Protein AF-A0A2S7A4N7-F1 (afdb_monomer_lite)

Radius of gyration: 14.2 Å; chains: 1; bounding box: 34×31×35 Å

Foldseek 3Di:
DDDDPDDQLLQLCNLLVQLVVVCVVPVDDSLVSSCVSNVVRVHHRPDPRSQSNCVVNQFHQQPLVNGTDGPQLSVQLVVLDNVCSVVSVVDD

Secondary structure (DSSP, 8-state):
-PPPS---TTSHHHHHHHHHHHHHHH---HHHHHHHHHHHTTPPTTSHHHHHHHHHTT-EEETTTTEEE-HHHHHHHHHH-GGGGGGGGS--

Sequence (92 aa):
MRRLAHYSADHPAAIALAGMVSALRTGGDILACLAERAEAAGVRPYSDYFDDAARLAGMQYCRALDLYVDQATKRRADRLGYHQAHLALCSA

pLDDT: mean 93.89, std 7.25, range [58.22, 98.25]

Structure (mmCIF, N/CA/C/O backbone):
data_AF-A0A2S7A4N7-F1
#
_entry.id   AF-A0A2S7A4N7-F1
#
loop_
_atom_site.group_PDB
_atom_site.id
_atom_site.type_symbol
_atom_site.label_atom_id
_atom_site.label_alt_id
_atom_site.label_comp_id
_atom_site.label_asym_id
_atom_site.label_entity_id
_atom_site.label_seq_id
_atom_site.pdbx_PDB_ins_code
_atom_site.Cartn_x
_atom_site.Cartn_y
_atom_site.Cartn_z
_atom_site.occupancy
_atom_site.B_iso_or_equiv
_atom_site.auth_seq_id
_atom_site.auth_comp_id
_atom_site.auth_asym_id
_atom_site.auth_atom_id
_atom_site.pdbx_PDB_model_num
ATOM 1 N N . MET A 1 1 ? 5.775 -16.937 1.029 1.00 61.91 1 MET A N 1
ATOM 2 C CA . MET A 1 1 ? 6.199 -16.895 -0.390 1.00 61.91 1 MET A CA 1
ATOM 3 C C . MET A 1 1 ? 7.420 -17.775 -0.576 1.00 61.91 1 MET A C 1
ATOM 5 O O . MET A 1 1 ? 8.309 -17.733 0.267 1.00 61.91 1 MET A O 1
ATOM 9 N N . ARG A 1 2 ? 7.462 -18.572 -1.649 1.00 76.38 2 ARG A N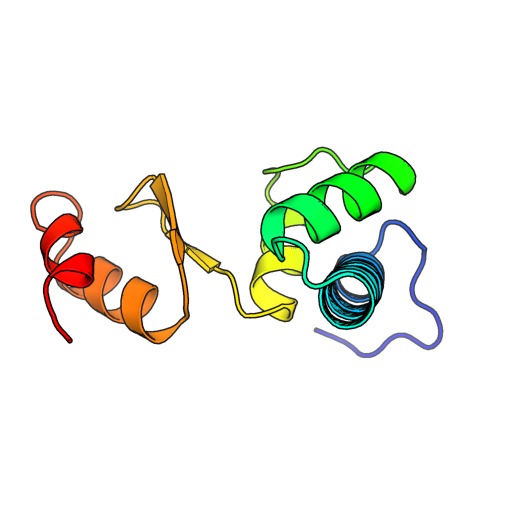 1
ATOM 10 C CA . ARG A 1 2 ? 8.645 -19.353 -2.038 1.00 76.38 2 ARG A CA 1
ATOM 11 C C . ARG A 1 2 ? 9.614 -18.432 -2.783 1.00 76.38 2 ARG A C 1
ATOM 13 O O . ARG A 1 2 ? 9.177 -17.670 -3.638 1.00 76.38 2 ARG A O 1
ATOM 20 N N . ARG A 1 3 ? 10.906 -18.478 -2.452 1.00 74.69 3 ARG A N 1
ATOM 21 C CA . ARG A 1 3 ? 11.930 -17.676 -3.137 1.00 74.69 3 ARG A CA 1
ATOM 22 C C . ARG A 1 3 ? 12.094 -18.182 -4.572 1.00 74.69 3 ARG A C 1
ATOM 24 O O . ARG A 1 3 ? 12.324 -19.375 -4.766 1.00 74.69 3 ARG A O 1
ATOM 31 N N . LEU A 1 4 ? 11.978 -17.284 -5.547 1.00 81.31 4 LEU A N 1
ATOM 32 C CA . LEU A 1 4 ? 12.249 -17.570 -6.956 1.00 81.31 4 LEU A CA 1
ATOM 33 C C . LEU A 1 4 ? 13.675 -17.139 -7.319 1.00 81.31 4 LEU A C 1
ATOM 35 O O . LEU A 1 4 ? 14.235 -16.240 -6.691 1.00 81.31 4 LEU A O 1
ATOM 39 N N . ALA A 1 5 ? 14.259 -17.791 -8.326 1.00 84.62 5 ALA A N 1
ATOM 40 C CA . ALA A 1 5 ? 15.547 -17.382 -8.891 1.00 84.62 5 ALA A CA 1
ATOM 41 C C . ALA A 1 5 ? 15.436 -16.037 -9.630 1.00 84.62 5 ALA A C 1
ATOM 43 O O . ALA A 1 5 ? 16.366 -15.240 -9.595 1.00 84.62 5 ALA A O 1
ATOM 44 N N . HIS A 1 6 ? 14.277 -15.784 -10.245 1.00 87.75 6 HIS A N 1
ATOM 45 C CA . HIS A 1 6 ? 13.954 -14.558 -10.966 1.00 87.75 6 HIS A CA 1
ATOM 46 C C . HIS A 1 6 ? 12.500 -14.182 -10.683 1.00 87.75 6 HIS A C 1
ATOM 48 O O . HIS A 1 6 ? 11.630 -15.054 -10.655 1.00 87.75 6 HIS A O 1
ATOM 54 N N . TYR A 1 7 ? 12.250 -12.892 -10.477 1.00 88.38 7 TYR A N 1
ATOM 55 C CA . TYR A 1 7 ? 10.906 -12.333 -10.381 1.00 88.38 7 TYR A CA 1
ATOM 56 C C . TYR A 1 7 ? 10.620 -11.570 -11.672 1.00 88.38 7 TYR A C 1
ATOM 58 O O . TYR A 1 7 ? 11.411 -10.710 -12.059 1.00 88.38 7 TYR A O 1
ATOM 66 N N . SER A 1 8 ? 9.526 -11.910 -12.347 1.00 93.06 8 SER A N 1
ATOM 67 C CA . SER A 1 8 ? 9.036 -11.155 -13.499 1.00 93.06 8 SER A CA 1
ATOM 68 C C . SER A 1 8 ? 8.578 -9.757 -13.069 1.00 93.06 8 SER A C 1
ATOM 70 O O . SER A 1 8 ? 8.319 -9.519 -11.889 1.00 93.06 8 SER A O 1
ATOM 72 N N . ALA A 1 9 ? 8.514 -8.812 -14.010 1.00 92.81 9 ALA A N 1
ATOM 73 C CA . ALA A 1 9 ? 8.166 -7.420 -13.705 1.00 92.81 9 ALA A CA 1
ATOM 74 C C . ALA A 1 9 ? 6.757 -7.274 -13.108 1.00 92.81 9 ALA A C 1
ATOM 76 O O . ALA A 1 9 ? 6.542 -6.420 -12.254 1.00 92.81 9 ALA A O 1
ATOM 77 N N . ASP A 1 10 ? 5.831 -8.134 -13.528 1.00 93.69 10 ASP A N 1
ATOM 78 C CA . ASP A 1 10 ? 4.470 -8.214 -13.010 1.00 93.69 10 ASP A CA 1
ATOM 79 C C . ASP A 1 10 ? 4.400 -8.842 -11.619 1.00 93.69 10 ASP A C 1
ATOM 81 O O . ASP A 1 10 ? 3.396 -8.660 -10.961 1.00 93.69 10 ASP A O 1
ATOM 85 N N . HIS A 1 11 ? 5.438 -9.519 -11.118 1.00 95.62 11 HIS A N 1
ATOM 86 C CA . HIS A 1 11 ? 5.401 -10.203 -9.824 1.00 95.62 11 HIS A CA 1
ATOM 87 C C . HIS A 1 11 ? 5.309 -9.213 -8.635 1.00 95.62 11 HIS A C 1
ATOM 89 O O . HIS A 1 11 ? 6.056 -8.229 -8.611 1.00 95.62 11 HIS A O 1
ATOM 95 N N . PRO A 1 12 ? 4.540 -9.484 -7.549 1.00 96.31 12 PRO A N 1
ATOM 96 C CA . PRO A 1 12 ? 4.275 -8.496 -6.498 1.00 96.31 12 PRO A CA 1
ATOM 97 C C . PRO A 1 12 ? 5.540 -8.022 -5.784 1.00 96.31 12 PRO A C 1
ATOM 99 O O . PRO A 1 12 ? 5.662 -6.858 -5.429 1.00 96.31 12 PRO A O 1
ATOM 102 N N . ALA A 1 13 ? 6.521 -8.913 -5.605 1.00 96.19 13 ALA A N 1
ATOM 103 C CA . ALA A 1 13 ? 7.821 -8.542 -5.044 1.00 96.19 13 ALA A CA 1
ATOM 104 C C . ALA A 1 13 ? 8.605 -7.557 -5.927 1.00 96.19 13 ALA A C 1
ATOM 106 O O . ALA A 1 13 ? 9.262 -6.669 -5.391 1.00 96.19 13 ALA A O 1
ATOM 107 N N . ALA A 1 14 ? 8.544 -7.704 -7.255 1.00 96.50 14 ALA A N 1
ATOM 108 C CA . ALA A 1 14 ? 9.217 -6.794 -8.175 1.00 96.50 14 ALA A CA 1
ATOM 109 C C . ALA A 1 14 ? 8.548 -5.415 -8.141 1.00 96.50 14 ALA A C 1
ATOM 111 O O . ALA A 1 14 ? 9.236 -4.409 -7.974 1.00 96.50 14 ALA A O 1
ATOM 112 N N . ILE A 1 15 ? 7.211 -5.387 -8.184 1.00 97.94 15 ILE A N 1
ATOM 113 C CA . ILE A 1 15 ? 6.409 -4.163 -8.049 1.00 97.94 15 ILE A CA 1
ATOM 114 C C . ILE A 1 15 ? 6.695 -3.472 -6.712 1.00 97.94 15 ILE A C 1
ATOM 116 O O . ILE A 1 15 ? 6.990 -2.279 -6.696 1.00 97.94 15 ILE A O 1
ATOM 120 N N . ALA A 1 16 ? 6.678 -4.217 -5.602 1.00 97.94 16 ALA A N 1
ATOM 121 C CA . ALA A 1 16 ? 6.935 -3.684 -4.267 1.00 97.94 16 ALA A CA 1
ATOM 122 C C . ALA A 1 16 ? 8.318 -3.031 -4.168 1.00 97.94 16 ALA A C 1
ATOM 124 O O . ALA A 1 16 ? 8.436 -1.884 -3.742 1.00 97.94 16 ALA A O 1
ATOM 125 N N . LEU A 1 17 ? 9.368 -3.742 -4.593 1.00 97.81 17 LEU A N 1
ATOM 126 C CA . LEU A 1 17 ? 10.736 -3.225 -4.571 1.00 97.81 17 LEU A CA 1
ATOM 127 C C . LEU A 1 17 ? 10.890 -1.995 -5.469 1.00 97.81 17 LEU A C 1
ATOM 129 O O . LEU A 1 17 ? 11.446 -0.992 -5.028 1.00 97.81 17 LEU A O 1
ATOM 133 N N . ALA A 1 18 ? 10.376 -2.041 -6.699 1.00 97.50 18 ALA A N 1
ATOM 134 C CA . ALA A 1 18 ? 10.457 -0.916 -7.625 1.00 97.50 18 ALA A CA 1
ATOM 135 C C . ALA A 1 18 ? 9.689 0.313 -7.109 1.00 97.50 18 ALA A C 1
ATOM 137 O O . ALA A 1 18 ? 10.197 1.431 -7.194 1.00 97.50 18 ALA A O 1
ATOM 138 N N . GLY A 1 19 ? 8.497 0.113 -6.538 1.00 97.75 19 GLY A N 1
ATOM 139 C CA . GLY A 1 19 ? 7.686 1.180 -5.954 1.00 97.75 19 GLY A CA 1
ATOM 140 C C . GLY A 1 19 ? 8.352 1.805 -4.730 1.00 97.75 19 GLY A C 1
ATOM 141 O O . GLY A 1 19 ? 8.466 3.026 -4.666 1.00 97.75 19 GLY A O 1
ATOM 142 N N . MET A 1 20 ? 8.887 0.989 -3.812 1.00 98.12 20 MET A N 1
ATOM 143 C CA . MET A 1 20 ? 9.657 1.474 -2.658 1.00 98.12 20 MET A CA 1
ATOM 144 C C . MET A 1 20 ? 10.900 2.259 -3.083 1.00 98.12 20 MET A C 1
ATOM 146 O O . MET A 1 20 ? 11.151 3.340 -2.559 1.00 98.12 20 MET A O 1
ATOM 150 N N . VAL A 1 21 ? 11.664 1.756 -4.058 1.00 98.25 21 VAL A N 1
ATOM 151 C CA . VAL A 1 21 ? 12.831 2.472 -4.598 1.00 98.25 21 VAL A CA 1
ATOM 152 C C . VAL A 1 21 ? 12.418 3.805 -5.221 1.00 98.25 21 VAL A C 1
ATOM 154 O O . VAL A 1 21 ? 13.106 4.802 -5.014 1.00 98.25 21 VAL A O 1
ATOM 157 N N . SER A 1 22 ? 11.304 3.844 -5.957 1.00 97.75 22 SER A N 1
ATOM 158 C CA . SER A 1 22 ? 10.772 5.084 -6.530 1.00 97.75 22 SER A CA 1
ATOM 159 C C . SER A 1 22 ? 10.421 6.090 -5.433 1.00 97.75 22 SER A C 1
ATOM 161 O O . SER A 1 22 ? 10.972 7.188 -5.427 1.00 97.75 22 SER A O 1
ATOM 163 N N . ALA A 1 23 ? 9.608 5.682 -4.453 1.00 97.75 23 ALA A N 1
ATOM 164 C CA . ALA A 1 23 ? 9.181 6.527 -3.338 1.00 97.75 23 ALA A CA 1
ATOM 165 C C . ALA A 1 23 ? 10.369 7.077 -2.533 1.00 97.75 23 ALA A C 1
ATOM 167 O O . ALA A 1 23 ? 10.425 8.268 -2.244 1.00 97.75 23 ALA A O 1
ATOM 168 N N . LEU A 1 24 ? 11.374 6.244 -2.240 1.00 97.75 24 LEU A N 1
ATOM 169 C CA . LEU A 1 24 ? 12.584 6.671 -1.528 1.00 97.75 24 LEU A CA 1
ATOM 170 C C . LEU A 1 24 ? 13.420 7.683 -2.321 1.00 97.75 24 LEU A C 1
ATOM 172 O O . LEU A 1 24 ? 14.050 8.555 -1.729 1.00 97.75 24 LEU A O 1
ATOM 176 N N . ARG A 1 25 ? 13.455 7.570 -3.653 1.00 97.88 25 ARG A N 1
ATOM 177 C CA . ARG A 1 25 ? 14.241 8.469 -4.510 1.00 97.88 25 ARG A CA 1
ATOM 178 C C . ARG A 1 25 ? 13.552 9.801 -4.771 1.00 97.88 25 ARG A C 1
ATOM 180 O O . ARG A 1 25 ? 14.246 10.792 -4.980 1.00 97.88 25 ARG A O 1
ATOM 187 N N . THR A 1 26 ? 12.225 9.816 -4.822 1.00 96.44 26 THR A N 1
ATOM 188 C CA . THR A 1 26 ? 11.438 11.006 -5.177 1.00 96.44 26 THR A CA 1
ATOM 189 C C . THR A 1 26 ? 10.794 11.682 -3.970 1.00 96.44 26 THR A C 1
ATOM 191 O O . THR A 1 26 ? 10.345 12.817 -4.090 1.00 96.44 26 THR A O 1
ATOM 194 N N . GLY A 1 27 ? 10.733 11.004 -2.819 1.00 95.12 27 GLY A N 1
ATOM 195 C CA . GLY A 1 27 ? 9.916 11.420 -1.678 1.00 95.12 27 GLY A CA 1
ATOM 196 C C . GLY A 1 27 ? 8.409 11.281 -1.929 1.00 95.12 27 GLY A C 1
ATOM 197 O O . GLY A 1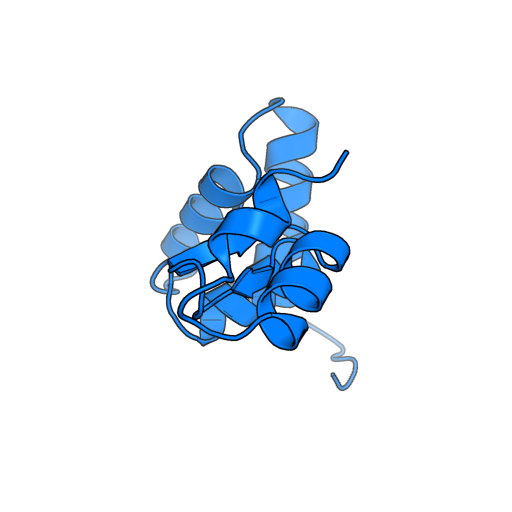 27 ? 7.618 11.872 -1.199 1.00 95.12 27 GLY A O 1
ATOM 198 N N . GLY A 1 28 ? 8.009 10.559 -2.982 1.00 94.44 28 GLY A N 1
ATOM 199 C CA . GLY A 1 28 ? 6.611 10.387 -3.366 1.00 94.44 28 GLY A CA 1
ATOM 200 C C . GLY A 1 28 ? 5.833 9.453 -2.438 1.00 94.44 28 GLY A C 1
ATOM 201 O O . GLY A 1 28 ? 6.410 8.648 -1.705 1.00 94.44 28 GLY A O 1
ATOM 202 N N . ASP A 1 29 ? 4.502 9.534 -2.513 1.00 96.50 29 ASP A N 1
ATOM 203 C CA . ASP A 1 29 ? 3.617 8.605 -1.813 1.00 96.50 29 ASP A CA 1
ATOM 204 C C . ASP A 1 29 ? 3.868 7.158 -2.270 1.00 96.50 29 ASP A C 1
ATOM 206 O O . ASP A 1 29 ? 3.977 6.866 -3.467 1.00 96.50 29 ASP A O 1
ATOM 210 N N . ILE A 1 30 ? 3.965 6.245 -1.302 1.00 96.69 30 ILE A N 1
ATOM 211 C CA . ILE A 1 30 ? 4.309 4.849 -1.571 1.00 96.69 30 ILE A CA 1
ATOM 212 C C . ILE A 1 30 ? 3.222 4.144 -2.386 1.00 96.69 30 ILE A C 1
ATOM 214 O O . ILE A 1 30 ? 3.558 3.378 -3.286 1.00 96.69 30 ILE A O 1
ATOM 218 N N . LEU A 1 31 ? 1.936 4.407 -2.133 1.00 97.25 31 LEU A N 1
ATOM 219 C CA . LEU A 1 31 ? 0.847 3.759 -2.866 1.00 97.25 31 LEU A CA 1
ATOM 220 C C . LEU A 1 31 ? 0.772 4.267 -4.301 1.00 97.25 31 LEU A C 1
ATOM 222 O O . LEU A 1 31 ? 0.600 3.455 -5.207 1.00 97.25 31 LEU A O 1
ATOM 226 N N . ALA A 1 32 ? 0.971 5.568 -4.518 1.00 97.56 32 ALA A N 1
ATOM 227 C CA . ALA A 1 32 ? 1.080 6.139 -5.857 1.00 97.56 32 ALA A CA 1
ATOM 228 C C . ALA A 1 32 ? 2.250 5.512 -6.632 1.00 97.56 32 ALA A C 1
ATOM 230 O O . ALA A 1 32 ? 2.071 5.015 -7.743 1.00 97.56 32 ALA A O 1
ATOM 231 N N . CYS A 1 33 ? 3.431 5.433 -6.010 1.00 98.12 33 CYS A N 1
ATOM 232 C CA . CYS A 1 33 ? 4.606 4.815 -6.624 1.00 98.12 33 CYS A CA 1
ATOM 233 C C . CYS A 1 33 ? 4.378 3.332 -6.956 1.00 98.12 33 CYS A C 1
ATOM 235 O O . CYS A 1 33 ? 4.797 2.864 -8.015 1.00 98.12 33 CYS A O 1
ATOM 237 N N . LEU A 1 34 ? 3.715 2.579 -6.073 1.00 98.00 34 LEU A N 1
ATOM 238 C CA . LEU A 1 34 ? 3.344 1.188 -6.332 1.00 98.00 34 LEU A CA 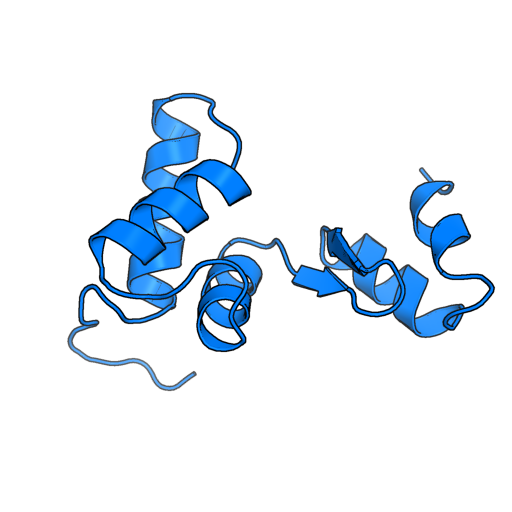1
ATOM 239 C C . LEU A 1 34 ? 2.341 1.075 -7.482 1.00 98.00 34 LEU A C 1
ATOM 241 O O . LEU A 1 34 ? 2.509 0.199 -8.327 1.00 98.00 34 LEU A O 1
ATOM 245 N N . ALA A 1 35 ? 1.322 1.937 -7.524 1.00 98.06 35 ALA A N 1
ATOM 246 C CA . ALA A 1 35 ? 0.293 1.925 -8.562 1.00 98.06 35 ALA A CA 1
ATOM 247 C C . ALA A 1 35 ? 0.908 2.176 -9.942 1.00 98.06 35 ALA A C 1
ATOM 249 O O . ALA A 1 35 ? 0.689 1.384 -10.854 1.00 98.06 35 ALA A O 1
ATOM 250 N N . GLU A 1 36 ? 1.783 3.177 -10.064 1.00 97.88 36 GLU A N 1
ATOM 251 C CA . GLU A 1 36 ? 2.525 3.436 -11.301 1.00 97.88 36 GLU A CA 1
ATOM 252 C C . GLU A 1 36 ? 3.358 2.228 -11.751 1.00 97.88 36 GLU A C 1
ATOM 254 O O . GLU A 1 36 ? 3.392 1.891 -12.936 1.00 97.88 36 GLU A O 1
ATOM 259 N N . ARG A 1 37 ? 4.066 1.569 -10.819 1.00 97.50 37 ARG A N 1
ATOM 260 C CA . ARG A 1 37 ? 4.879 0.391 -11.160 1.00 97.50 37 ARG A CA 1
ATOM 261 C C . ARG A 1 37 ? 4.016 -0.805 -11.549 1.00 97.50 37 ARG A C 1
ATOM 263 O O . ARG A 1 37 ? 4.407 -1.546 -12.446 1.00 97.50 37 ARG A O 1
ATOM 270 N N . ALA A 1 38 ? 2.871 -0.985 -10.897 1.00 97.75 38 ALA A N 1
ATOM 271 C CA . ALA A 1 38 ? 1.919 -2.032 -11.230 1.00 97.75 38 ALA A CA 1
ATOM 272 C C . ALA A 1 38 ? 1.345 -1.822 -12.637 1.00 97.75 38 ALA A C 1
ATOM 274 O O . ALA A 1 38 ? 1.428 -2.734 -13.456 1.00 97.75 38 ALA A O 1
ATOM 275 N N . GLU A 1 39 ? 0.875 -0.612 -12.955 1.00 98.00 39 GLU A N 1
ATOM 276 C CA . GLU A 1 39 ? 0.360 -0.276 -14.288 1.00 98.00 39 GLU A CA 1
ATOM 277 C C . GLU A 1 39 ? 1.414 -0.496 -15.373 1.00 98.00 39 GLU A C 1
ATOM 279 O O . GLU A 1 39 ? 1.139 -1.151 -16.379 1.00 98.00 39 GLU A O 1
ATOM 284 N N . ALA A 1 40 ? 2.644 -0.028 -15.144 1.00 97.25 40 ALA A N 1
ATOM 285 C CA . ALA A 1 40 ? 3.753 -0.224 -16.076 1.00 97.25 40 ALA A CA 1
ATOM 286 C C . ALA A 1 40 ? 4.093 -1.709 -16.306 1.00 97.25 40 ALA A C 1
ATOM 288 O O . ALA A 1 40 ? 4.6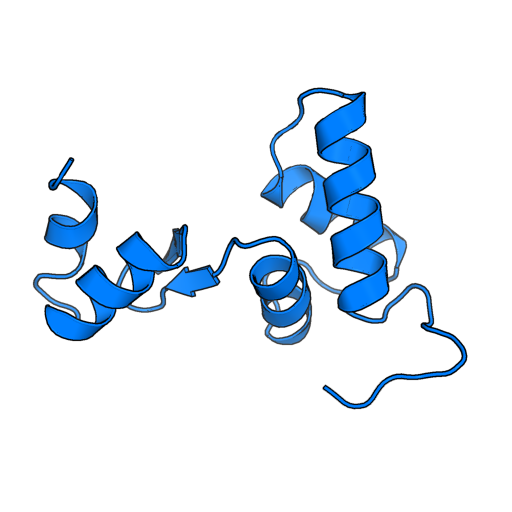06 -2.066 -17.365 1.00 97.25 40 ALA A O 1
ATOM 289 N N . ALA A 1 41 ? 3.808 -2.571 -15.329 1.00 96.19 41 ALA A N 1
ATOM 290 C CA . ALA A 1 41 ? 3.997 -4.013 -15.416 1.00 96.19 41 ALA A CA 1
ATOM 291 C C . ALA A 1 41 ? 2.750 -4.772 -15.916 1.00 96.19 41 ALA A C 1
ATOM 293 O O . ALA A 1 41 ? 2.778 -5.999 -15.990 1.00 96.19 41 ALA A O 1
ATOM 294 N N . GLY A 1 42 ? 1.662 -4.072 -16.259 1.00 97.06 42 GLY A N 1
ATOM 295 C CA . GLY A 1 42 ? 0.403 -4.677 -16.706 1.00 97.06 42 GLY A CA 1
ATOM 296 C C . GLY A 1 42 ? -0.482 -5.223 -15.579 1.00 97.06 42 GLY A C 1
ATOM 297 O O . GLY A 1 42 ? -1.450 -5.933 -15.848 1.00 97.06 42 GLY A O 1
ATOM 298 N N . VAL A 1 43 ? -0.184 -4.894 -14.320 1.00 97.19 43 VAL A N 1
ATOM 299 C CA . VAL A 1 43 ? -0.997 -5.254 -13.153 1.00 97.19 43 VAL A CA 1
ATOM 300 C C . VAL A 1 43 ? -1.964 -4.120 -12.834 1.00 97.19 43 VAL A C 1
ATOM 302 O O . VAL A 1 43 ? -1.564 -2.977 -12.630 1.00 97.19 43 VAL A O 1
ATOM 305 N N . ARG A 1 44 ? -3.259 -4.439 -12.739 1.00 97.38 44 ARG A N 1
ATOM 306 C CA . ARG A 1 44 ? -4.295 -3.467 -12.366 1.00 97.38 44 ARG A CA 1
ATOM 307 C C . ARG A 1 44 ? -4.076 -2.976 -10.922 1.00 97.38 44 ARG A C 1
ATOM 309 O O . ARG A 1 44 ? -4.066 -3.822 -10.019 1.00 97.38 44 ARG A O 1
ATOM 316 N N . PRO A 1 45 ? -3.971 -1.657 -10.671 1.00 95.31 45 PRO A N 1
ATOM 317 C CA . PRO A 1 45 ? -3.923 -1.115 -9.315 1.00 95.31 45 PRO A CA 1
ATOM 318 C C . PRO A 1 45 ? -5.133 -1.532 -8.486 1.00 95.31 45 PRO A C 1
ATOM 320 O O . PRO A 1 45 ? -6.231 -1.710 -9.021 1.00 95.31 45 PRO A O 1
ATOM 323 N N . TYR A 1 46 ? -4.922 -1.681 -7.179 1.00 94.06 46 TYR A N 1
ATOM 324 C CA . TYR A 1 46 ? -5.973 -2.038 -6.218 1.00 94.06 46 TYR A CA 1
ATOM 325 C C . TYR A 1 46 ? -6.672 -3.382 -6.504 1.00 94.06 46 TYR A C 1
ATOM 327 O O . TYR A 1 46 ? -7.815 -3.606 -6.112 1.00 94.06 46 TYR A O 1
ATOM 335 N N . SER A 1 47 ? -6.010 -4.274 -7.243 1.00 95.38 47 SER A N 1
ATOM 336 C CA . SER A 1 47 ? -6.404 -5.678 -7.371 1.00 95.38 47 SER A CA 1
ATOM 337 C C . SER A 1 47 ? -5.837 -6.515 -6.222 1.00 95.38 47 SER A C 1
ATOM 339 O O . SER A 1 47 ? -4.850 -6.122 -5.606 1.00 95.38 47 SER A O 1
ATOM 341 N N . ASP A 1 48 ? -6.363 -7.722 -6.006 1.00 94.00 48 ASP A N 1
ATOM 342 C CA . ASP A 1 48 ? -5.802 -8.671 -5.026 1.00 94.00 48 ASP A CA 1
ATOM 343 C C . ASP A 1 48 ? -4.296 -8.923 -5.250 1.00 94.00 48 ASP A C 1
ATOM 345 O O . ASP A 1 48 ? -3.523 -9.121 -4.315 1.00 94.00 48 ASP A O 1
ATOM 349 N N . TYR A 1 49 ? -3.857 -8.877 -6.509 1.00 94.25 49 TYR A N 1
ATOM 350 C CA . TYR A 1 49 ? -2.453 -9.039 -6.869 1.00 94.25 49 TYR A CA 1
ATOM 351 C C . TYR A 1 49 ? -1.606 -7.810 -6.498 1.00 94.25 49 TYR A C 1
ATOM 353 O O . TYR A 1 49 ? -0.462 -7.933 -6.054 1.00 94.25 49 TYR A O 1
ATOM 361 N N . PHE A 1 50 ? -2.178 -6.613 -6.642 1.00 97.25 50 PHE A N 1
ATOM 362 C CA . PHE A 1 50 ? -1.583 -5.372 -6.153 1.00 97.25 50 PHE A CA 1
ATOM 363 C C . PHE A 1 50 ? -1.521 -5.340 -4.618 1.00 97.25 50 PHE A C 1
ATOM 365 O O . PHE A 1 50 ? -0.517 -4.893 -4.063 1.00 97.25 50 PHE A O 1
ATOM 372 N N . ASP A 1 51 ? -2.536 -5.866 -3.928 1.00 97.44 51 ASP A N 1
ATOM 373 C CA . ASP A 1 51 ? -2.568 -5.942 -2.463 1.00 97.44 51 ASP A CA 1
ATOM 374 C C . ASP A 1 51 ? -1.385 -6.731 -1.900 1.00 97.44 51 ASP A C 1
ATOM 376 O O . ASP A 1 51 ? -0.830 -6.366 -0.862 1.00 97.44 51 ASP A O 1
ATOM 380 N N . ASP A 1 52 ? -0.937 -7.775 -2.601 1.00 97.12 52 ASP A N 1
ATOM 381 C CA . ASP A 1 52 ? 0.275 -8.501 -2.235 1.00 97.12 52 ASP A CA 1
ATOM 382 C C . ASP A 1 52 ? 1.537 -7.637 -2.345 1.00 97.12 52 ASP A C 1
ATOM 384 O O . ASP A 1 52 ? 2.411 -7.714 -1.475 1.00 97.12 52 ASP A O 1
ATOM 388 N N . ALA A 1 53 ? 1.637 -6.790 -3.373 1.00 97.56 53 ALA A N 1
ATOM 389 C CA . ALA A 1 53 ? 2.757 -5.865 -3.534 1.00 97.56 53 ALA A CA 1
ATOM 390 C C . ALA A 1 53 ? 2.735 -4.786 -2.443 1.00 97.56 53 ALA A C 1
ATOM 392 O O . ALA A 1 53 ? 3.748 -4.549 -1.782 1.00 97.56 53 ALA A O 1
ATOM 393 N N . ALA A 1 54 ? 1.568 -4.191 -2.194 1.00 97.81 54 ALA A N 1
ATOM 394 C CA . ALA A 1 54 ? 1.379 -3.210 -1.135 1.00 97.81 54 ALA A CA 1
ATOM 395 C C . ALA A 1 54 ? 1.729 -3.804 0.239 1.00 97.81 54 ALA A C 1
ATOM 397 O O . ALA A 1 54 ? 2.502 -3.212 0.997 1.00 97.81 54 ALA A O 1
ATOM 398 N N . ARG A 1 55 ? 1.271 -5.031 0.529 1.00 97.38 55 ARG A N 1
ATOM 399 C CA . ARG A 1 55 ? 1.585 -5.751 1.771 1.00 97.38 55 ARG A CA 1
ATOM 400 C C . ARG A 1 55 ? 3.087 -5.967 1.945 1.00 97.38 55 ARG A C 1
ATOM 402 O O . ARG A 1 55 ? 3.585 -5.836 3.062 1.00 97.38 55 ARG A O 1
ATOM 409 N N . LEU A 1 56 ? 3.810 -6.302 0.874 1.00 96.94 56 LEU A N 1
ATOM 410 C CA . LEU A 1 56 ? 5.273 -6.433 0.899 1.00 96.94 56 LEU A CA 1
ATOM 411 C C . LEU A 1 56 ? 5.979 -5.094 1.146 1.00 96.94 56 LEU A C 1
ATOM 413 O O . LEU A 1 56 ? 7.037 -5.083 1.768 1.00 96.94 56 LEU A O 1
ATOM 417 N N . ALA A 1 57 ? 5.379 -3.985 0.715 1.00 96.62 57 ALA A N 1
ATOM 418 C CA . ALA A 1 57 ? 5.835 -2.627 1.001 1.00 96.62 57 ALA A CA 1
ATOM 419 C C . ALA A 1 57 ? 5.360 -2.086 2.368 1.00 96.62 57 ALA A C 1
ATOM 421 O O . ALA A 1 57 ? 5.587 -0.922 2.685 1.00 96.62 57 ALA A O 1
ATOM 422 N N . GLY A 1 58 ? 4.699 -2.911 3.190 1.00 96.00 58 GLY A N 1
ATOM 423 C CA . GLY A 1 58 ? 4.215 -2.532 4.522 1.00 96.00 58 GLY A CA 1
ATOM 424 C C . GLY A 1 58 ? 2.833 -1.868 4.552 1.00 96.00 58 GLY A C 1
ATOM 425 O O . GLY A 1 58 ? 2.314 -1.622 5.641 1.00 96.00 58 GLY A O 1
ATOM 426 N N . MET A 1 59 ? 2.209 -1.653 3.393 1.00 97.00 59 MET A N 1
ATOM 427 C CA . MET A 1 59 ? 0.888 -1.039 3.242 1.00 97.00 59 MET A CA 1
ATOM 428 C C . MET A 1 59 ? -0.168 -2.119 3.015 1.00 97.00 59 MET A C 1
ATOM 430 O O . MET A 1 59 ? -0.260 -2.713 1.948 1.00 97.00 59 MET A O 1
ATOM 434 N N . GLN A 1 60 ? -0.983 -2.415 4.017 1.00 96.19 60 GLN A N 1
ATOM 435 C CA . GLN A 1 60 ? -1.981 -3.477 3.935 1.00 96.19 60 GLN A CA 1
ATOM 436 C C . GLN A 1 60 ? -3.368 -2.915 3.680 1.00 96.19 60 GLN A C 1
ATOM 438 O O . GLN A 1 60 ? -3.831 -2.054 4.425 1.00 96.19 60 GLN A O 1
ATOM 443 N N . TYR A 1 61 ? -4.069 -3.472 2.695 1.00 96.75 61 TYR A N 1
ATOM 444 C CA . TYR A 1 61 ? -5.480 -3.174 2.508 1.00 96.75 61 TYR A CA 1
ATOM 445 C C . TYR A 1 61 ? -6.294 -3.695 3.704 1.00 96.75 61 TYR A C 1
ATOM 447 O O . TYR A 1 61 ? -6.263 -4.878 4.067 1.00 96.75 61 TYR A O 1
ATOM 455 N N . CYS A 1 62 ? -7.002 -2.787 4.366 1.00 95.88 62 CYS A N 1
ATOM 456 C CA . CYS A 1 62 ? -7.900 -3.066 5.470 1.00 95.88 62 CYS A CA 1
ATOM 457 C C . CYS A 1 62 ? -9.339 -2.897 4.989 1.00 95.88 62 CYS A C 1
ATOM 459 O O . CYS A 1 62 ? -9.867 -1.791 4.943 1.00 95.88 62 CYS A O 1
ATOM 461 N N . ARG A 1 63 ? -10.002 -4.020 4.699 1.00 94.25 63 ARG A N 1
ATOM 462 C CA . ARG A 1 63 ? -11.395 -4.053 4.225 1.00 94.25 63 ARG A CA 1
ATOM 463 C C . ARG A 1 63 ? -12.381 -3.341 5.156 1.00 94.25 63 ARG A C 1
ATOM 465 O O . ARG A 1 63 ? -13.342 -2.759 4.684 1.00 94.25 63 ARG A O 1
ATOM 472 N N . ALA A 1 64 ? -12.157 -3.393 6.470 1.00 94.62 64 ALA A N 1
ATOM 473 C CA . ALA A 1 64 ? -13.045 -2.750 7.438 1.00 94.62 64 ALA A CA 1
ATOM 474 C C . ALA A 1 64 ? -12.970 -1.213 7.398 1.00 94.62 64 ALA A C 1
ATOM 476 O O . ALA A 1 64 ? -13.916 -0.549 7.805 1.00 94.62 64 ALA A O 1
ATOM 477 N N . LEU A 1 65 ? -11.848 -0.672 6.919 1.00 95.06 65 LEU A N 1
ATOM 478 C CA . LEU A 1 65 ? -11.631 0.759 6.723 1.00 95.06 65 LEU A CA 1
ATOM 479 C C . LEU A 1 65 ? -11.787 1.190 5.262 1.00 95.06 65 LEU A C 1
ATOM 481 O O . LEU A 1 65 ? -11.868 2.383 5.012 1.00 95.06 65 LEU A O 1
ATOM 485 N N . ASP A 1 66 ? -11.793 0.235 4.330 1.00 94.12 66 ASP A N 1
ATOM 486 C CA . ASP A 1 66 ? -11.661 0.459 2.887 1.00 94.12 66 ASP A CA 1
ATOM 487 C C . ASP A 1 66 ? -10.430 1.314 2.519 1.00 94.12 66 ASP A C 1
ATOM 489 O O . ASP A 1 66 ? -10.474 2.204 1.676 1.00 94.12 66 ASP A O 1
ATOM 493 N N . LEU A 1 67 ? -9.306 1.069 3.206 1.00 95.25 67 LEU A N 1
ATOM 494 C CA . LEU A 1 67 ? -8.072 1.851 3.074 1.00 95.25 67 LEU A CA 1
ATOM 495 C C . LEU A 1 67 ? -6.830 0.966 3.171 1.00 95.25 67 LEU A C 1
ATOM 497 O O . LEU A 1 67 ? -6.826 -0.051 3.867 1.00 95.25 67 LEU A O 1
ATOM 501 N N . TYR A 1 68 ? -5.737 1.403 2.545 1.00 97.12 68 TYR A N 1
ATOM 502 C CA . TYR A 1 68 ? -4.405 0.870 2.828 1.00 97.12 68 TYR A CA 1
ATOM 503 C C . TYR A 1 68 ? -3.837 1.536 4.076 1.00 97.12 68 TYR A C 1
ATOM 505 O O . TYR A 1 68 ? -3.785 2.759 4.173 1.00 97.12 68 TYR A O 1
ATOM 513 N N . VAL A 1 69 ? -3.391 0.721 5.023 1.00 96.75 69 VAL A N 1
ATOM 514 C CA . VAL A 1 69 ? -2.878 1.166 6.320 1.00 96.75 69 VAL A CA 1
ATOM 515 C C . VAL A 1 69 ? -1.660 0.340 6.723 1.00 96.75 69 VAL A C 1
ATOM 517 O O . VAL A 1 69 ? -1.426 -0.749 6.197 1.00 96.75 69 VAL A O 1
ATOM 520 N N . ASP A 1 70 ? -0.884 0.823 7.688 1.00 95.75 70 ASP A N 1
ATOM 521 C CA . ASP A 1 70 ? 0.207 0.039 8.261 1.00 95.75 70 ASP A CA 1
ATOM 522 C C . ASP A 1 70 ? -0.311 -1.215 9.001 1.00 95.75 70 ASP A C 1
ATOM 524 O O . ASP A 1 70 ? -1.495 -1.358 9.340 1.00 95.75 70 ASP A O 1
ATOM 528 N N . 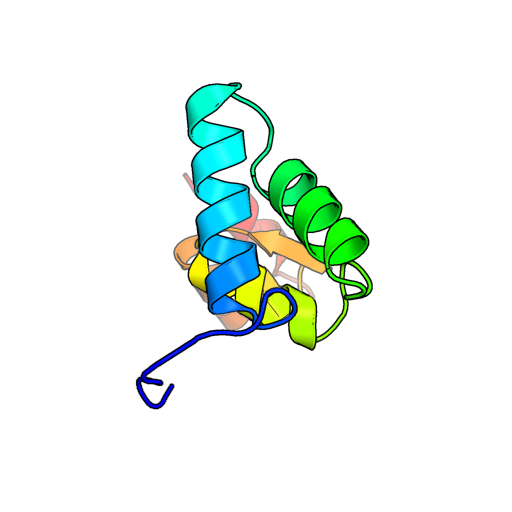GLN A 1 71 ? 0.600 -2.147 9.295 1.00 94.38 71 GLN A N 1
ATOM 529 C CA . GLN A 1 71 ? 0.252 -3.409 9.950 1.00 94.38 71 GLN A CA 1
ATOM 530 C C . GLN A 1 71 ? -0.417 -3.237 11.318 1.00 94.38 71 GLN A C 1
ATOM 532 O O . GLN A 1 71 ? -1.310 -4.020 11.658 1.00 94.38 71 GLN A O 1
ATOM 537 N N . ALA A 1 72 ? 0.020 -2.272 12.127 1.00 95.06 72 ALA A N 1
ATOM 538 C CA . ALA A 1 72 ? -0.518 -2.074 13.465 1.00 95.06 72 ALA A CA 1
ATOM 539 C C . ALA A 1 72 ? -1.944 -1.520 13.391 1.00 95.06 72 ALA A C 1
ATOM 541 O O . ALA A 1 72 ? -2.836 -2.013 14.087 1.00 95.06 72 ALA A O 1
ATOM 542 N N . THR A 1 73 ? -2.189 -0.565 12.496 1.00 96.19 73 THR A N 1
ATOM 543 C CA . THR A 1 73 ? -3.527 -0.024 12.233 1.00 96.19 73 THR A CA 1
ATOM 544 C C . THR A 1 73 ? -4.477 -1.091 11.706 1.00 96.19 73 THR A C 1
ATOM 546 O O . THR A 1 73 ? -5.560 -1.254 12.272 1.00 96.19 73 THR A O 1
ATOM 549 N N . LYS A 1 74 ? -4.059 -1.917 10.736 1.00 96.00 74 LYS A N 1
ATOM 550 C CA . LYS A 1 74 ? -4.891 -3.036 10.267 1.00 96.00 74 LYS A CA 1
ATOM 551 C C . LYS A 1 74 ? -5.251 -3.998 11.403 1.00 96.00 74 LYS A C 1
ATOM 553 O O . LYS A 1 74 ? -6.418 -4.331 11.575 1.00 96.00 74 LYS A O 1
ATOM 558 N N . ARG A 1 75 ? -4.275 -4.405 12.225 1.00 94.75 75 ARG A N 1
ATOM 559 C CA . ARG A 1 75 ? -4.515 -5.303 13.374 1.00 94.75 75 ARG A CA 1
ATOM 560 C C . ARG A 1 75 ? -5.460 -4.702 14.416 1.00 94.75 75 ARG A C 1
ATOM 562 O O . ARG A 1 75 ? -6.158 -5.441 15.108 1.00 94.75 75 ARG A O 1
ATOM 569 N N . ARG A 1 76 ? -5.457 -3.380 14.596 1.00 95.69 76 ARG A N 1
ATOM 570 C CA . ARG A 1 76 ? -6.423 -2.694 15.467 1.00 95.69 76 ARG A CA 1
ATOM 571 C C . ARG A 1 76 ? -7.822 -2.735 14.864 1.00 95.69 76 ARG A C 1
ATOM 573 O O . ARG A 1 76 ? -8.740 -3.173 15.549 1.00 95.69 76 ARG A O 1
ATOM 580 N N . ALA A 1 77 ? -7.961 -2.359 13.595 1.00 95.81 77 ALA A N 1
ATOM 581 C CA . ALA A 1 77 ? -9.241 -2.372 12.893 1.00 95.81 77 ALA A CA 1
ATOM 582 C C . ALA A 1 77 ? -9.868 -3.777 12.864 1.00 95.81 77 ALA A C 1
ATOM 584 O O . ALA A 1 77 ? -11.040 -3.933 13.200 1.00 95.81 77 ALA A O 1
ATOM 585 N N . ASP A 1 78 ? -9.069 -4.810 12.575 1.00 93.31 78 ASP A N 1
ATOM 586 C CA . ASP A 1 78 ? -9.525 -6.205 12.548 1.00 93.31 78 ASP A CA 1
ATOM 587 C C . ASP A 1 78 ? -10.077 -6.673 13.915 1.00 93.31 78 ASP A C 1
ATOM 589 O O . ASP A 1 78 ? -10.983 -7.501 13.955 1.00 93.31 78 ASP A O 1
ATOM 593 N N . ARG A 1 79 ? -9.569 -6.139 15.041 1.00 94.62 79 ARG A N 1
ATOM 594 C CA . ARG A 1 79 ? -10.057 -6.466 16.399 1.00 94.62 79 ARG A CA 1
ATOM 595 C C . ARG A 1 79 ? -11.347 -5.743 16.781 1.00 94.62 79 ARG A C 1
ATOM 597 O O . ARG A 1 79 ? -12.105 -6.265 17.591 1.00 94.62 79 ARG A O 1
ATOM 604 N N . LEU A 1 80 ? -11.565 -4.544 16.248 1.00 93.69 80 LEU A N 1
ATOM 605 C CA . LEU A 1 80 ? -12.729 -3.706 16.553 1.00 93.69 80 LEU A CA 1
ATOM 606 C C . LEU A 1 80 ? -13.965 -4.110 15.733 1.00 93.69 80 LEU A C 1
ATOM 608 O O . LEU A 1 80 ? -15.095 -3.841 16.131 1.00 93.69 80 LEU A O 1
ATOM 612 N N . GLY A 1 81 ? -13.759 -4.774 14.593 1.00 87.69 81 GLY A N 1
ATOM 613 C CA . GLY A 1 81 ? -14.833 -5.102 13.662 1.00 87.69 81 GLY A CA 1
ATOM 614 C C . GLY A 1 81 ? -15.340 -3.874 12.897 1.00 87.69 81 GLY A C 1
ATOM 615 O O . GLY A 1 81 ? -14.987 -2.732 13.189 1.00 87.69 81 GLY A O 1
ATOM 616 N N . TYR A 1 82 ? -16.174 -4.111 11.883 1.00 90.00 82 TYR A N 1
ATOM 617 C CA . TYR A 1 82 ? -16.542 -3.103 10.877 1.00 90.00 82 TYR A CA 1
ATOM 618 C C . TYR A 1 82 ? -17.086 -1.789 11.470 1.00 90.00 82 TYR A C 1
ATOM 620 O O . TYR A 1 82 ? -16.587 -0.714 11.154 1.00 90.00 82 TYR A O 1
ATOM 628 N N . HIS A 1 83 ? -18.049 -1.860 12.393 1.00 94.38 83 HIS A N 1
ATOM 629 C CA . HIS A 1 83 ? -18.712 -0.670 12.949 1.00 94.38 83 HIS A CA 1
ATOM 630 C C . HIS A 1 83 ? -17.792 0.239 13.776 1.00 94.38 83 HIS A C 1
ATOM 632 O O . HIS A 1 83 ? -18.080 1.422 13.943 1.00 94.38 83 HIS A O 1
ATOM 638 N N . GLN A 1 84 ? -16.688 -0.301 14.291 1.00 95.62 84 GLN A N 1
ATOM 639 C CA . GLN A 1 84 ? -15.752 0.418 15.156 1.00 95.62 84 GLN A CA 1
ATOM 640 C C . GLN A 1 84 ? -14.363 0.565 14.526 1.00 95.62 84 GLN A C 1
ATOM 642 O O . GLN A 1 84 ? -13.471 1.132 15.151 1.00 95.62 84 GLN A O 1
ATOM 647 N N . ALA A 1 85 ? -14.171 0.107 13.284 1.00 94.94 85 ALA A N 1
ATOM 648 C CA . ALA A 1 85 ? -12.871 0.082 12.622 1.00 94.94 85 ALA A CA 1
ATOM 649 C C . ALA A 1 85 ? -12.207 1.464 12.566 1.00 94.94 85 ALA A C 1
ATOM 651 O O . ALA A 1 85 ? -11.004 1.567 12.788 1.00 94.94 85 ALA A O 1
ATOM 652 N N 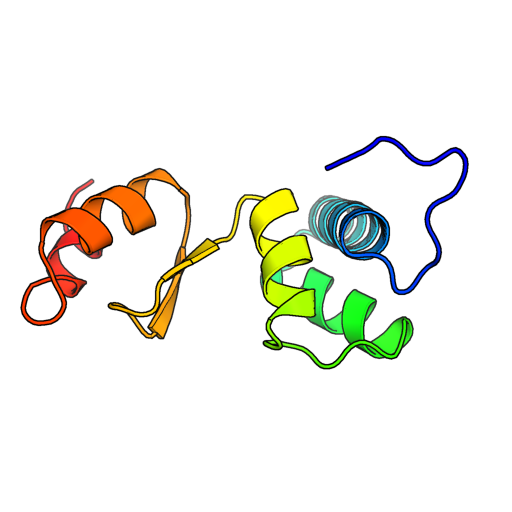. HIS A 1 86 ? -12.989 2.529 12.360 1.00 94.12 86 HIS A N 1
ATOM 653 C CA . HIS A 1 86 ? -12.510 3.915 12.332 1.00 94.12 86 HIS A CA 1
ATOM 654 C C . HIS A 1 86 ? -11.753 4.330 13.608 1.00 94.12 86 HIS A C 1
ATOM 656 O O . HIS A 1 86 ? -10.820 5.125 13.529 1.00 94.12 86 HIS A O 1
ATOM 662 N N . LEU A 1 87 ? -12.069 3.745 14.771 1.00 95.62 87 LEU A N 1
ATOM 663 C CA . LEU A 1 87 ? -11.362 4.024 16.028 1.00 95.62 87 LEU A CA 1
ATOM 664 C C . LEU A 1 87 ? -9.897 3.552 15.998 1.00 95.62 87 LEU A C 1
ATOM 666 O O . LEU A 1 87 ? -9.070 4.045 16.769 1.00 95.62 87 LEU A O 1
ATOM 670 N N . ALA A 1 88 ? -9.540 2.645 15.082 1.00 94.94 88 ALA A N 1
ATOM 671 C CA . ALA A 1 88 ? -8.155 2.242 14.849 1.00 94.94 88 ALA A CA 1
ATOM 672 C C . ALA A 1 88 ? -7.274 3.394 14.341 1.00 94.94 88 ALA A C 1
ATOM 674 O O . ALA A 1 88 ? -6.061 3.337 14.524 1.00 94.94 88 ALA A O 1
ATOM 675 N N . LEU A 1 89 ? -7.868 4.428 13.735 1.00 93.12 89 LEU A N 1
ATOM 676 C CA . LEU A 1 89 ? -7.166 5.620 13.248 1.00 93.12 89 LEU A CA 1
ATOM 677 C C . LEU A 1 89 ? -6.985 6.684 14.341 1.00 93.12 89 LEU A C 1
ATOM 679 O O . LEU A 1 89 ? -6.132 7.555 14.214 1.00 93.12 89 LEU A O 1
ATOM 683 N N . CYS A 1 90 ? -7.776 6.622 15.415 1.00 89.94 90 CYS A N 1
ATOM 684 C CA . CYS A 1 90 ? -7.804 7.642 16.467 1.00 89.94 90 CYS A CA 1
ATOM 685 C C . CYS A 1 90 ? -6.793 7.407 17.598 1.00 89.94 90 CYS A C 1
ATOM 687 O O . CYS A 1 90 ? -6.651 8.259 18.469 1.00 89.94 90 CYS A O 1
ATOM 689 N N . SER A 1 91 ? -6.126 6.253 17.634 1.00 63.91 91 SER A N 1
ATOM 690 C CA . SER A 1 91 ? -5.146 5.934 18.678 1.00 63.91 91 SER A CA 1
ATOM 691 C C . SER A 1 91 ? -3.730 6.228 18.171 1.00 63.91 91 SER A C 1
ATOM 693 O O . SER A 1 91 ? -3.269 5.582 17.229 1.00 63.91 91 SER A O 1
ATOM 695 N N . ALA A 1 92 ? -3.061 7.205 18.780 1.00 58.22 92 ALA A N 1
ATOM 696 C CA . ALA A 1 92 ? -1.624 7.442 18.653 1.00 58.22 92 ALA A CA 1
ATOM 697 C C . ALA A 1 92 ? -0.913 6.878 19.887 1.00 58.22 92 ALA A C 1
ATOM 699 O O . ALA A 1 92 ? -1.468 7.055 20.997 1.00 58.22 92 ALA A O 1
#

Organism: NCBI:txid487867